Protein AF-A0A9X2ZQK8-F1 (afdb_monomer)

Secondary structure (DSSP, 8-state):
-------------------SEEEEE-TTS-EEEEEEETTTTEEEEEESS--PEEEEE-----TT-PPPEEEEE-SSSSSS-EEEEEEE-SSS--SEEEEEEEEETTTTEEEEEPPPGGG--S-SSEES-EEETTTTEEEEEEEETTEEEEEEEEE-TTS-EEEEE-

Nearest PDB structures (foldseek):
  7y1t-assembly1_A  TM=3.982E-01  e=1.281E-01  Homo sapiens
  5yyl-assembly1_A-2  TM=3.234E-01  e=1.095E-01  Apis mellifera
  7mqa-assembly1_LH  TM=2.756E-01  e=2.799E-01  Homo sapiens
  7tbi-assembly1_W1  TM=2.639E-01  e=4.032E-01  Saccharomyces cerevisiae

Radius of gyration: 18.84 Å; Cα contacts (8 Å, |Δi|>4): 328; chains: 1; bounding box: 65×41×47 Å

Organism: NCBI:txid2987686

pLDDT: mean 89.78, std 16.43, range [37.03, 98.62]

Solvent-accessible surface area (backbone atoms only — not comparable to full-atom values): 10145 Å² total; per-residue (Å²): 137,84,86,80,82,80,82,79,81,80,78,79,74,76,75,80,65,68,55,57,55,53,76,46,78,34,85,86,71,44,40,34,41,40,34,51,39,80,91,46,42,25,37,46,34,39,38,73,85,44,95,56,73,48,74,48,69,78,44,90,68,53,88,76,66,48,68,60,35,69,48,76,47,51,85,84,69,81,73,49,66,21,38,29,43,33,30,50,38,71,78,88,49,86,46,36,41,46,48,41,31,44,62,38,85,90,82,69,46,71,42,77,62,74,83,68,82,89,67,76,62,80,49,95,62,49,14,52,74,45,78,38,79,91,78,51,33,43,35,27,36,39,73,61,89,97,41,79,43,50,32,34,32,32,63,49,98,84,70,46,74,42,76,77,46,101

InterPro domains:
  IPR058087 XAC2610 domain [NF047539] (71-165)

Sequence (166 aa):
MRIVLLNILLLFSYQSYSQKNIEINQKDGTQIKIKAVNDFEKLEITTSKNNKIQVIDSIETSISGREMHFAIEDYNFDGYQDFATYHLDDGMGVYTIFQLFIYDPTNSQFKQLKMPRNFGSECDEFCDIQINKKKKTIQSSCRGGARWHTDVWKFDKNKNLILLKK

Structure (mmCIF, N/CA/C/O backbone):
data_AF-A0A9X2ZQK8-F1
#
_entry.id   AF-A0A9X2ZQK8-F1
#
loop_
_atom_site.group_PDB
_atom_site.id
_atom_site.type_symbol
_atom_site.label_atom_id
_atom_site.label_alt_id
_atom_site.label_comp_id
_atom_site.label_asym_id
_atom_site.label_entity_id
_atom_site.label_seq_id
_atom_site.pdbx_PDB_ins_code
_atom_site.Cartn_x
_atom_site.Cartn_y
_atom_site.Cartn_z
_atom_site.occupancy
_atom_site.B_iso_or_equiv
_atom_site.auth_seq_id
_atom_site.auth_comp_id
_atom_site.auth_asym_id
_atom_site.auth_atom_id
_atom_site.pdbx_PDB_model_num
ATOM 1 N N . MET A 1 1 ? -48.800 20.934 -26.445 1.00 38.88 1 MET A N 1
ATOM 2 C CA . MET A 1 1 ? -47.576 21.460 -25.798 1.00 38.88 1 MET A CA 1
ATOM 3 C C . MET A 1 1 ? -46.870 20.313 -25.091 1.00 38.88 1 MET A C 1
ATOM 5 O O . MET A 1 1 ? -47.416 19.789 -24.132 1.00 38.88 1 MET A O 1
ATOM 9 N N . ARG A 1 2 ? -45.724 19.856 -25.611 1.00 37.03 2 ARG A N 1
ATOM 10 C CA . ARG A 1 2 ? -44.886 18.823 -24.979 1.00 37.03 2 ARG A CA 1
ATOM 11 C C . ARG A 1 2 ? -43.815 19.523 -24.142 1.00 37.03 2 ARG A C 1
ATOM 13 O O . ARG A 1 2 ? -43.044 20.301 -24.690 1.00 37.03 2 ARG A O 1
ATOM 20 N N . ILE A 1 3 ? -43.796 19.255 -22.841 1.00 44.59 3 ILE A N 1
ATOM 21 C CA . ILE A 1 3 ? -42.735 19.689 -21.930 1.00 44.59 3 ILE A CA 1
ATOM 22 C C . ILE A 1 3 ? -41.593 18.681 -22.076 1.00 44.59 3 ILE A C 1
ATOM 24 O O 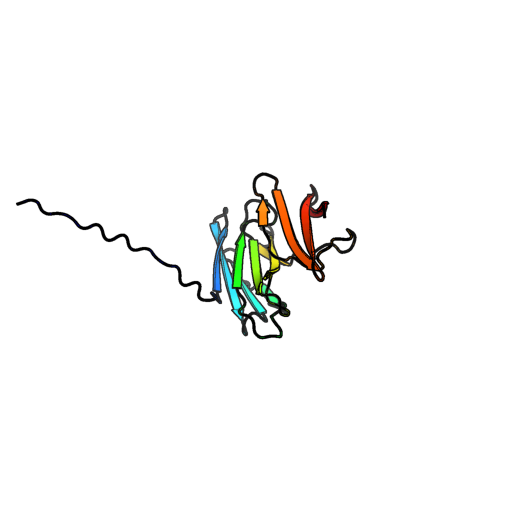. ILE A 1 3 ? -41.770 17.499 -21.788 1.00 44.59 3 ILE A O 1
ATOM 28 N N . VAL A 1 4 ? -40.447 19.133 -22.580 1.00 43.84 4 VAL A N 1
ATOM 29 C CA . VAL A 1 4 ? -39.218 18.336 -22.639 1.00 43.84 4 VAL A CA 1
ATOM 30 C C . VAL A 1 4 ? -38.462 18.581 -21.335 1.00 43.84 4 VAL A C 1
ATOM 32 O O . VAL A 1 4 ? -37.958 19.676 -21.105 1.00 43.84 4 VAL A O 1
ATOM 35 N N . LEU A 1 5 ? -38.424 17.571 -20.465 1.00 46.25 5 LEU A N 1
ATOM 36 C CA . LEU A 1 5 ? -37.583 17.555 -19.268 1.00 46.25 5 LEU A CA 1
ATOM 37 C C . LEU A 1 5 ? -36.129 17.328 -19.697 1.00 46.25 5 LEU A C 1
ATOM 39 O O . LEU A 1 5 ? -35.755 16.238 -20.128 1.00 46.25 5 LEU A O 1
ATOM 43 N N . LEU A 1 6 ? -35.323 18.383 -19.604 1.00 43.62 6 LEU A N 1
ATOM 44 C CA . LEU A 1 6 ? -33.886 18.339 -19.836 1.00 43.62 6 LEU A CA 1
ATOM 45 C C . LEU A 1 6 ? -33.213 17.738 -18.589 1.00 43.62 6 LEU A C 1
ATOM 47 O O . LEU A 1 6 ? -33.047 18.416 -17.578 1.00 43.62 6 LEU A O 1
ATOM 51 N N . ASN A 1 7 ? -32.867 16.450 -18.638 1.00 41.38 7 ASN A N 1
ATOM 52 C CA . ASN A 1 7 ? -32.050 15.807 -17.606 1.00 41.38 7 ASN A CA 1
ATOM 53 C C . ASN A 1 7 ? -30.614 16.333 -17.707 1.00 41.38 7 ASN A C 1
ATOM 55 O O . ASN A 1 7 ? -29.864 15.953 -18.605 1.00 41.38 7 ASN A O 1
ATOM 59 N N . ILE A 1 8 ? -30.234 17.211 -16.783 1.00 47.78 8 ILE A N 1
ATOM 60 C CA . ILE A 1 8 ? -28.850 17.643 -16.603 1.00 47.78 8 ILE A CA 1
ATOM 61 C C . ILE A 1 8 ? -28.108 16.501 -15.895 1.00 47.78 8 ILE A C 1
ATOM 63 O O . ILE A 1 8 ? -28.270 16.298 -14.693 1.00 47.78 8 ILE A O 1
ATOM 67 N N . LEU A 1 9 ? -27.304 15.737 -16.643 1.00 45.84 9 LEU A N 1
ATOM 68 C CA . LEU A 1 9 ? -26.291 14.857 -16.059 1.00 45.84 9 LEU A CA 1
ATOM 69 C C . LEU A 1 9 ? -25.190 15.733 -15.443 1.00 45.84 9 LEU A C 1
ATOM 71 O O . LEU A 1 9 ? -24.343 16.274 -16.151 1.00 45.84 9 LEU A O 1
ATOM 75 N N . LEU A 1 10 ? -25.198 15.866 -14.117 1.00 47.97 10 LEU A N 1
ATOM 76 C CA . LEU A 1 10 ? -24.065 16.394 -13.361 1.00 47.97 10 LEU A CA 1
ATOM 77 C C . LEU A 1 10 ? -22.956 15.335 -13.347 1.00 47.97 10 LEU A C 1
ATOM 79 O O . LEU A 1 10 ? -22.956 14.416 -12.530 1.00 47.97 10 LEU A O 1
ATOM 83 N N . LEU A 1 11 ? -22.011 15.456 -14.278 1.00 42.00 11 LEU A N 1
ATOM 84 C CA . LEU A 1 11 ? -20.716 14.791 -14.182 1.00 42.00 11 LEU A CA 1
ATOM 85 C C . LEU A 1 11 ? -19.962 15.421 -13.003 1.00 42.00 11 LEU A C 1
ATOM 87 O O . LEU A 1 11 ? -19.383 16.497 -13.135 1.00 42.00 11 LEU A O 1
ATOM 91 N N . PHE A 1 12 ? -19.981 14.764 -11.842 1.00 42.56 12 PHE A N 1
ATOM 92 C CA . PHE A 1 12 ? -19.033 15.060 -10.771 1.00 42.56 12 PHE A CA 1
ATOM 93 C C . PHE A 1 12 ? -17.637 14.664 -11.259 1.00 42.56 12 PHE A C 1
ATOM 95 O O . PHE A 1 12 ? -17.198 13.526 -11.103 1.00 42.56 12 PHE A O 1
ATOM 102 N N . SER A 1 13 ? -16.929 15.606 -11.880 1.00 40.22 13 SER A N 1
ATOM 103 C CA . SER A 1 13 ? -15.478 15.529 -11.956 1.00 40.22 13 SER A CA 1
ATOM 104 C C . SER A 1 13 ? -14.967 15.660 -10.524 1.00 40.22 13 SER A C 1
ATOM 106 O O . SER A 1 13 ? -14.970 16.762 -9.969 1.00 40.22 13 SER A O 1
ATOM 108 N N . TYR A 1 14 ? -14.584 14.543 -9.905 1.00 39.94 14 TYR A N 1
ATOM 109 C CA . TYR A 1 14 ? -13.775 14.574 -8.695 1.00 39.94 14 TYR A CA 1
ATOM 110 C C . TYR A 1 14 ? -12.466 15.265 -9.072 1.00 39.94 14 TYR A C 1
ATOM 112 O O . TYR A 1 14 ? -11.575 14.668 -9.667 1.00 39.94 14 TYR A O 1
ATOM 120 N N . GLN A 1 15 ? -12.393 16.564 -8.801 1.00 39.72 15 GLN A N 1
ATOM 121 C CA . GLN A 1 15 ? -11.129 17.271 -8.729 1.00 39.72 15 GLN A CA 1
ATOM 122 C C . GLN A 1 15 ? -10.368 16.593 -7.588 1.00 39.72 15 GLN A C 1
ATOM 124 O O . GLN A 1 15 ? -10.731 16.749 -6.420 1.00 39.72 15 GLN A O 1
ATOM 129 N N . SER A 1 16 ? -9.394 15.753 -7.936 1.00 38.22 16 SER A N 1
ATOM 130 C CA . SER A 1 16 ? -8.509 15.070 -6.995 1.00 38.22 16 SER A CA 1
ATOM 131 C C . SER A 1 16 ? -7.578 16.093 -6.354 1.00 38.22 16 SER A C 1
ATOM 133 O O . SER A 1 16 ? -6.403 16.175 -6.685 1.00 38.22 16 SER A O 1
ATOM 135 N N . TYR A 1 17 ? -8.114 16.899 -5.442 1.00 49.59 17 TYR A N 1
ATOM 136 C CA . TYR A 1 17 ? -7.295 17.528 -4.415 1.00 49.59 17 TYR A CA 1
ATOM 137 C C . TYR A 1 17 ? -6.570 16.410 -3.663 1.00 49.59 17 TYR A C 1
ATOM 139 O O . TYR A 1 17 ? -7.223 15.416 -3.318 1.00 49.59 17 TYR A O 1
ATOM 147 N N . SER A 1 18 ? -5.268 16.548 -3.380 1.00 60.38 18 SER A N 1
ATOM 148 C CA . SER A 1 18 ? -4.636 15.674 -2.390 1.00 60.38 18 SER A CA 1
ATOM 149 C C . SER A 1 18 ? -5.417 15.777 -1.087 1.00 60.38 18 SER A C 1
ATOM 151 O O . SER A 1 18 ? -5.425 16.795 -0.385 1.00 60.38 18 SER A O 1
ATOM 153 N N . GLN A 1 19 ? -6.158 14.714 -0.795 1.00 77.62 19 GLN A N 1
ATOM 154 C CA . GLN A 1 19 ? -6.873 14.595 0.453 1.00 77.62 19 GLN A CA 1
ATOM 155 C C . GLN A 1 19 ? -5.822 14.342 1.523 1.00 77.62 19 GLN A C 1
ATOM 157 O O . GLN A 1 19 ? -5.204 13.288 1.557 1.00 77.62 19 GLN A O 1
ATOM 162 N N . LYS A 1 20 ? -5.629 15.302 2.427 1.00 90.69 20 LYS A N 1
ATOM 163 C CA . LYS A 1 20 ? -4.758 15.115 3.600 1.00 90.69 20 LYS A CA 1
ATOM 164 C C . LYS A 1 20 ? -5.408 14.256 4.687 1.00 90.69 20 LYS A C 1
ATOM 166 O O . LYS A 1 20 ? -4.805 14.022 5.726 1.00 90.69 20 LYS A O 1
ATOM 171 N N . ASN A 1 21 ? -6.644 13.811 4.478 1.00 94.81 21 ASN A N 1
ATOM 172 C CA . ASN A 1 21 ? -7.368 12.951 5.402 1.00 94.81 21 ASN A CA 1
ATOM 173 C C . ASN A 1 21 ? -8.205 11.954 4.605 1.00 94.81 21 ASN A C 1
ATOM 175 O O . ASN A 1 21 ? -8.830 12.353 3.624 1.00 94.81 21 ASN A O 1
ATOM 179 N N . ILE A 1 22 ? -8.271 10.706 5.058 1.00 96.06 22 ILE A N 1
ATOM 180 C CA . ILE A 1 22 ? -9.162 9.683 4.505 1.00 96.06 22 ILE A CA 1
ATOM 181 C C . ILE A 1 22 ? -9.928 8.978 5.621 1.00 96.06 22 ILE A C 1
ATOM 183 O O . ILE A 1 22 ? -9.492 8.931 6.774 1.00 96.06 22 ILE A O 1
ATOM 187 N N . GLU A 1 23 ? -11.072 8.411 5.257 1.00 96.62 23 GLU A N 1
ATOM 188 C CA . GLU A 1 23 ? -11.894 7.589 6.136 1.00 96.62 23 GLU A CA 1
ATOM 189 C C . GLU A 1 23 ? -12.161 6.237 5.473 1.00 96.62 23 GLU A C 1
ATOM 191 O O . GLU A 1 23 ? -12.492 6.160 4.289 1.00 96.62 23 GLU A O 1
ATOM 196 N N . ILE A 1 24 ? -11.986 5.168 6.245 1.00 96.44 24 ILE A N 1
ATOM 197 C CA . ILE A 1 24 ? -12.123 3.777 5.820 1.00 96.44 24 ILE A CA 1
ATOM 198 C C . ILE A 1 24 ? -13.212 3.132 6.676 1.00 96.44 24 ILE A C 1
ATOM 200 O O . ILE A 1 24 ? -13.176 3.212 7.905 1.00 96.44 24 ILE A O 1
ATOM 204 N N . ASN A 1 25 ? -14.161 2.462 6.023 1.00 96.56 25 ASN A N 1
ATOM 205 C CA . ASN A 1 25 ? -15.196 1.677 6.689 1.00 96.56 25 ASN A CA 1
ATOM 206 C C . ASN A 1 25 ? -14.894 0.196 6.482 1.00 96.56 25 ASN A C 1
ATOM 208 O O . ASN A 1 25 ? -15.080 -0.342 5.391 1.00 96.56 25 ASN A O 1
ATOM 212 N N . GLN A 1 26 ? -14.426 -0.465 7.536 1.00 97.56 26 GLN A N 1
ATOM 213 C CA . GLN A 1 26 ? -14.099 -1.881 7.483 1.00 97.56 26 GLN A CA 1
ATOM 214 C C . GLN A 1 26 ? -15.359 -2.744 7.419 1.00 97.56 26 GLN A C 1
ATOM 216 O O . GLN A 1 26 ? -16.424 -2.376 7.918 1.00 97.56 26 GLN A O 1
ATOM 221 N N . LYS A 1 27 ? -15.222 -3.953 6.864 1.00 95.69 27 LYS A N 1
ATOM 222 C CA . LYS A 1 27 ? -16.325 -4.925 6.733 1.00 95.69 27 LYS A CA 1
ATOM 223 C C . LYS A 1 27 ? -16.981 -5.330 8.060 1.00 95.69 27 LYS A C 1
ATOM 225 O O . LYS A 1 27 ? -18.105 -5.815 8.055 1.00 95.69 27 LYS A O 1
ATOM 230 N N . ASP A 1 28 ? -16.279 -5.163 9.180 1.00 94.88 28 ASP A N 1
ATOM 231 C CA . ASP A 1 28 ? -16.787 -5.435 10.529 1.00 94.88 28 ASP A CA 1
ATOM 232 C C . ASP A 1 28 ? -17.423 -4.200 11.198 1.00 94.88 28 ASP A C 1
ATOM 234 O O . ASP A 1 28 ? -17.727 -4.229 12.389 1.00 94.88 28 ASP A O 1
ATOM 238 N N . GLY A 1 29 ? -17.616 -3.114 10.442 1.00 95.31 29 GLY A N 1
ATOM 239 C CA . GLY A 1 29 ? -18.189 -1.855 10.915 1.00 95.31 29 GLY A CA 1
ATOM 240 C C . GLY A 1 29 ? -17.189 -0.916 11.595 1.00 95.31 29 GLY A C 1
ATOM 241 O O . GLY A 1 29 ? -17.580 0.175 12.012 1.00 95.31 29 GLY A O 1
ATOM 242 N N . THR A 1 30 ? -15.910 -1.295 11.714 1.00 96.00 30 THR A N 1
ATOM 243 C CA . THR A 1 30 ? -14.882 -0.397 12.263 1.00 96.00 30 THR A CA 1
ATOM 244 C C . THR A 1 30 ? -14.682 0.795 11.335 1.00 96.00 30 THR A C 1
ATOM 246 O O . THR A 1 30 ? -14.340 0.625 10.167 1.00 96.00 30 THR A O 1
ATOM 249 N N . GLN A 1 31 ? -14.841 2.002 11.870 1.00 96.94 31 GLN A N 1
ATOM 250 C CA . GLN A 1 31 ? -14.523 3.241 11.167 1.00 96.94 31 GLN A CA 1
ATOM 251 C C . GLN A 1 31 ? -13.098 3.641 11.521 1.00 96.94 31 GLN A C 1
ATOM 253 O O . GLN A 1 31 ? -12.714 3.613 12.695 1.00 96.94 31 GLN A O 1
ATOM 258 N N . ILE A 1 32 ? -12.312 3.996 10.516 1.00 96.88 32 ILE A N 1
ATOM 259 C CA . ILE A 1 32 ? -10.914 4.382 10.668 1.00 96.88 32 ILE A CA 1
ATOM 260 C C . ILE A 1 32 ? -10.730 5.729 9.993 1.00 96.88 32 ILE A C 1
ATOM 262 O O . ILE A 1 32 ? -11.087 5.889 8.830 1.00 96.88 32 ILE A O 1
ATOM 266 N N . LYS A 1 33 ? -10.132 6.680 10.706 1.00 97.12 33 LYS A N 1
ATOM 267 C CA . LYS A 1 33 ? -9.771 7.991 10.163 1.00 97.12 33 LYS A CA 1
ATOM 268 C C . LYS A 1 33 ? -8.264 8.126 10.163 1.00 97.12 33 LYS A C 1
ATOM 270 O O . LYS A 1 33 ? -7.629 7.885 11.190 1.00 97.12 33 LYS A O 1
ATOM 275 N N . ILE A 1 34 ? -7.720 8.520 9.022 1.00 97.50 34 ILE A N 1
ATOM 276 C CA . ILE A 1 34 ? -6.288 8.686 8.801 1.00 97.50 34 ILE A CA 1
ATOM 277 C C . ILE A 1 34 ? -6.058 10.134 8.405 1.00 97.50 34 ILE A C 1
ATOM 279 O O . ILE A 1 34 ? -6.710 10.641 7.493 1.00 97.50 34 ILE A O 1
ATOM 283 N N . LYS A 1 35 ? -5.137 10.794 9.098 1.00 96.94 35 LYS A N 1
ATOM 284 C CA . LYS A 1 35 ? -4.771 12.190 8.883 1.00 96.94 35 LYS A CA 1
ATOM 285 C C . LYS A 1 35 ? -3.280 12.293 8.605 1.00 96.94 35 LYS A C 1
ATOM 287 O O . LYS A 1 35 ? -2.472 11.865 9.426 1.00 96.94 35 LYS A O 1
ATOM 292 N N . ALA A 1 36 ? -2.930 12.907 7.483 1.00 96.81 36 ALA A N 1
ATOM 293 C CA . ALA A 1 36 ? -1.580 13.369 7.217 1.00 96.81 36 ALA A CA 1
ATOM 294 C C . ALA A 1 36 ? -1.287 14.620 8.058 1.00 96.81 36 ALA A C 1
ATOM 296 O O . ALA A 1 36 ? -2.073 15.573 8.102 1.00 96.81 36 ALA A O 1
ATOM 297 N N . VAL A 1 37 ? -0.143 14.611 8.729 1.00 95.56 37 VAL A N 1
ATOM 298 C CA . VAL A 1 37 ? 0.388 15.698 9.555 1.00 95.56 37 VAL A CA 1
ATOM 299 C C . VAL A 1 37 ? 1.715 16.136 8.947 1.00 95.56 37 VAL A C 1
ATOM 301 O O . VAL A 1 37 ? 2.469 15.289 8.476 1.00 95.56 37 VAL A O 1
ATOM 304 N N . ASN A 1 38 ? 1.975 17.449 8.941 1.00 92.06 38 ASN A N 1
ATOM 305 C CA . ASN A 1 38 ? 3.174 18.055 8.346 1.00 92.06 38 ASN A CA 1
ATOM 306 C C . ASN A 1 38 ? 3.436 17.542 6.921 1.00 92.06 38 ASN A C 1
ATOM 308 O O . ASN A 1 38 ? 4.457 16.926 6.657 1.00 92.06 38 ASN A O 1
ATOM 312 N N . ASP A 1 39 ? 2.461 17.716 6.023 1.00 89.62 39 ASP A N 1
ATOM 313 C CA . ASP A 1 39 ? 2.587 17.308 4.615 1.00 89.62 39 ASP A CA 1
ATOM 314 C C . ASP A 1 39 ? 3.068 15.862 4.422 1.00 89.62 39 ASP A C 1
ATOM 316 O O . ASP A 1 39 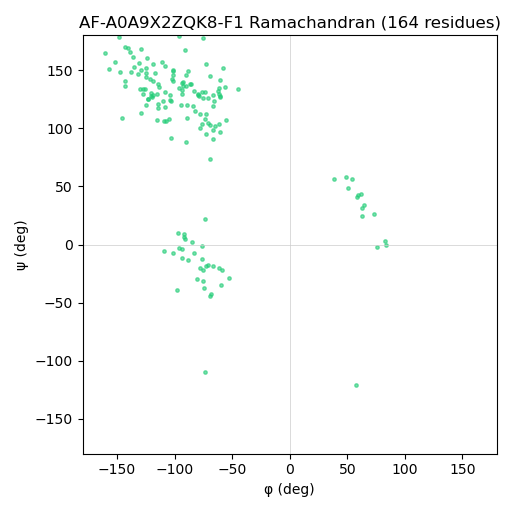? 3.941 15.571 3.615 1.00 89.62 39 ASP A O 1
ATOM 320 N N . PHE A 1 40 ? 2.409 14.954 5.148 1.00 94.94 40 PHE A N 1
ATOM 321 C CA . PHE A 1 40 ? 2.636 13.508 5.160 1.00 94.94 40 PHE A CA 1
ATOM 322 C C . PHE A 1 40 ? 3.870 13.021 5.916 1.00 94.94 40 PHE A C 1
ATOM 324 O O . PHE A 1 40 ? 3.956 11.813 6.060 1.00 94.94 40 PHE A O 1
ATOM 331 N N . GLU A 1 41 ? 4.733 13.859 6.505 1.00 92.69 41 GLU A N 1
ATOM 332 C CA . GLU A 1 41 ? 5.866 13.382 7.336 1.00 92.69 41 GLU A CA 1
ATOM 333 C C . GLU A 1 41 ? 5.434 12.405 8.451 1.00 92.69 41 GLU A C 1
ATOM 335 O O . GLU A 1 41 ? 6.191 11.518 8.867 1.00 92.69 41 GLU A O 1
ATOM 340 N N . LYS A 1 42 ? 4.194 12.563 8.929 1.00 95.88 42 LYS A N 1
ATOM 341 C CA . LYS A 1 42 ? 3.560 11.724 9.942 1.00 95.88 42 LYS A CA 1
ATOM 342 C C . LYS A 1 42 ? 2.103 11.431 9.583 1.00 95.88 42 LYS A C 1
ATOM 344 O O . LYS A 1 42 ? 1.395 12.286 9.047 1.00 95.88 42 LYS A O 1
ATOM 349 N N . LEU A 1 43 ? 1.619 10.255 9.978 1.00 97.75 43 LEU A N 1
ATOM 350 C CA . LEU A 1 43 ? 0.205 9.887 9.946 1.00 97.75 43 LEU A CA 1
ATOM 351 C C . LEU A 1 43 ? -0.348 9.694 11.359 1.00 97.75 43 LEU A C 1
ATOM 353 O O . LEU A 1 43 ? 0.257 9.023 12.198 1.00 97.75 43 LEU A O 1
ATOM 357 N N . GLU A 1 44 ? -1.539 10.233 11.600 1.00 97.69 44 GLU A N 1
ATOM 358 C CA . GLU A 1 44 ? -2.344 9.958 12.790 1.00 97.69 44 GLU A CA 1
ATOM 359 C C . GLU A 1 44 ? -3.564 9.134 12.396 1.00 97.69 44 GLU A C 1
ATOM 361 O O . GLU A 1 44 ? -4.354 9.533 11.539 1.00 97.69 44 GLU A O 1
ATOM 366 N N . ILE A 1 45 ? -3.713 7.974 13.029 1.00 97.69 45 ILE A N 1
ATOM 367 C CA . ILE A 1 45 ? -4.753 6.998 12.729 1.00 97.69 45 ILE A CA 1
ATOM 368 C C . ILE A 1 45 ? -5.605 6.810 13.977 1.00 97.69 45 ILE A C 1
ATOM 370 O O . ILE A 1 45 ? -5.096 6.517 15.059 1.00 97.69 45 ILE A O 1
ATOM 374 N N . THR A 1 46 ? -6.915 6.959 13.825 1.00 96.81 46 THR A N 1
ATOM 375 C CA . THR A 1 46 ? -7.892 6.736 14.896 1.00 96.81 46 THR A CA 1
ATOM 376 C C . THR A 1 46 ? -8.932 5.727 14.455 1.00 96.81 46 THR A C 1
ATOM 378 O O . THR A 1 46 ? -9.262 5.644 13.272 1.00 96.81 46 THR A O 1
ATOM 381 N N . THR A 1 47 ? -9.444 4.948 15.406 1.00 94.81 47 THR A N 1
ATOM 382 C CA . THR A 1 47 ? -10.434 3.902 15.136 1.00 94.81 47 THR A CA 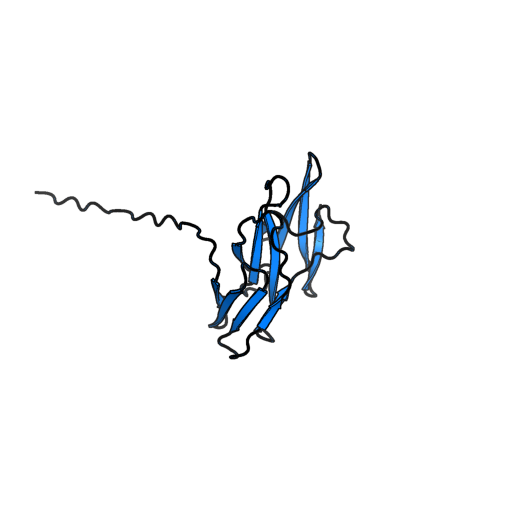1
ATOM 383 C C . THR A 1 47 ? -11.673 4.103 15.994 1.00 94.81 47 THR A C 1
ATOM 385 O O . THR A 1 47 ? -11.588 4.618 17.105 1.00 94.81 47 THR A O 1
ATOM 388 N N . SER A 1 48 ? -12.835 3.652 15.525 1.00 93.38 48 SER A N 1
ATOM 389 C CA . SER A 1 48 ? -14.048 3.629 16.352 1.00 93.38 48 SER A CA 1
ATOM 390 C C . SER A 1 48 ? -14.017 2.548 17.439 1.00 93.38 48 SER A C 1
ATOM 392 O O . SER A 1 48 ? -14.778 2.627 18.400 1.00 93.38 48 SER A O 1
ATOM 394 N N . LYS A 1 49 ? -13.143 1.538 17.307 1.00 88.75 49 LYS A N 1
ATOM 395 C CA . LYS A 1 49 ? -12.990 0.437 18.274 1.00 88.75 49 LYS A CA 1
ATOM 396 C C . LYS A 1 49 ? -12.271 0.870 19.545 1.00 88.75 49 LYS A C 1
ATOM 398 O O . LYS A 1 49 ? -12.590 0.389 20.630 1.00 88.75 49 LYS A O 1
ATOM 403 N N . ASN A 1 50 ? -11.274 1.738 19.418 1.00 80.94 50 ASN A N 1
ATOM 404 C CA . ASN A 1 50 ? -10.563 2.300 20.552 1.00 80.94 50 ASN A CA 1
ATOM 405 C C . ASN A 1 50 ? -10.203 3.763 20.269 1.00 80.94 50 ASN A C 1
ATOM 407 O O . ASN A 1 50 ? -9.712 4.102 19.201 1.00 80.94 50 ASN A O 1
ATOM 411 N N . ASN A 1 51 ? -10.388 4.638 21.258 1.00 78.81 51 ASN A N 1
ATOM 412 C CA . ASN A 1 51 ? -10.018 6.055 21.149 1.00 78.81 51 ASN A CA 1
ATOM 413 C C . ASN A 1 51 ? -8.490 6.278 21.216 1.00 78.81 51 ASN A C 1
ATOM 415 O O . ASN A 1 51 ? -8.038 7.353 21.608 1.00 78.81 51 ASN A O 1
ATOM 419 N N . LYS A 1 52 ? -7.676 5.259 20.910 1.00 90.44 52 LYS A N 1
ATOM 420 C CA . LYS A 1 52 ? -6.219 5.386 20.876 1.00 90.44 52 LYS A CA 1
ATOM 421 C C . LYS A 1 52 ? -5.801 5.890 19.502 1.00 90.44 52 LYS A C 1
ATOM 423 O O . LYS A 1 52 ? -6.305 5.431 18.481 1.00 90.44 52 LYS A O 1
ATOM 428 N N . ILE A 1 53 ? -4.852 6.817 19.499 1.00 95.38 53 ILE A N 1
ATOM 429 C CA . ILE A 1 53 ? -4.222 7.300 18.276 1.00 95.38 53 ILE A CA 1
ATOM 430 C C . ILE A 1 53 ? -3.025 6.394 17.998 1.00 95.38 53 ILE A C 1
ATOM 432 O O . ILE A 1 53 ? -2.117 6.295 18.825 1.00 95.38 53 ILE A O 1
ATOM 436 N N . GLN A 1 54 ? -3.026 5.727 16.849 1.00 97.31 54 GLN A N 1
ATOM 437 C CA . GLN A 1 54 ? -1.810 5.161 16.290 1.00 97.31 54 GLN A CA 1
ATOM 438 C C . GLN A 1 54 ? -1.083 6.262 15.519 1.00 97.31 54 GLN A C 1
ATOM 440 O O . GLN A 1 54 ? -1.676 6.952 14.693 1.00 97.31 54 GLN A O 1
ATOM 445 N N . VAL A 1 55 ? 0.214 6.390 15.774 1.00 97.56 55 VAL A N 1
ATOM 446 C CA . VAL A 1 55 ? 1.097 7.279 15.028 1.00 97.56 55 VAL A CA 1
ATOM 447 C C . VAL A 1 55 ? 2.016 6.436 14.153 1.00 97.56 55 VAL A C 1
ATOM 449 O O . VAL A 1 55 ? 2.603 5.465 14.632 1.00 97.56 55 VAL A O 1
ATOM 452 N N . ILE A 1 56 ? 2.116 6.799 12.876 1.00 96.81 56 ILE A N 1
ATOM 453 C CA . ILE A 1 56 ? 3.153 6.306 11.969 1.00 96.81 56 ILE A CA 1
ATOM 454 C C . ILE A 1 56 ? 4.003 7.511 11.584 1.00 96.81 56 ILE A C 1
ATOM 456 O O . ILE A 1 56 ? 3.552 8.381 10.843 1.00 96.81 56 ILE A O 1
ATOM 460 N N . ASP A 1 57 ? 5.212 7.562 12.126 1.00 93.75 57 ASP A N 1
ATOM 461 C CA . ASP A 1 57 ? 6.205 8.582 11.804 1.00 93.75 57 ASP A CA 1
ATOM 462 C C . ASP A 1 57 ? 7.099 8.117 10.649 1.00 93.75 57 ASP A C 1
ATOM 464 O O . ASP A 1 57 ? 7.154 6.926 10.337 1.00 93.75 57 ASP A O 1
ATOM 468 N N . SER A 1 58 ? 7.878 9.045 10.088 1.00 89.44 58 SER A N 1
ATOM 469 C CA . SER A 1 58 ? 8.897 8.750 9.066 1.00 89.44 58 SER A CA 1
ATOM 470 C C . SER A 1 58 ? 8.309 8.166 7.782 1.00 89.44 58 SER A C 1
ATOM 472 O O . SER A 1 58 ? 8.845 7.209 7.223 1.00 89.44 58 SER A O 1
ATOM 474 N N . ILE A 1 59 ? 7.197 8.735 7.320 1.00 94.88 59 ILE A N 1
ATOM 475 C CA . ILE A 1 59 ? 6.714 8.468 5.966 1.00 94.88 59 ILE A CA 1
ATOM 476 C C . ILE A 1 59 ? 7.732 9.055 4.996 1.00 94.88 59 ILE A C 1
ATOM 478 O O . ILE A 1 59 ? 8.102 10.223 5.113 1.00 94.88 59 ILE A O 1
ATOM 482 N N . GLU A 1 60 ? 8.179 8.253 4.038 1.00 92.56 60 GLU A N 1
ATOM 483 C CA . GLU A 1 60 ? 9.051 8.756 2.978 1.00 92.56 60 GLU A CA 1
ATOM 484 C C . GLU A 1 60 ? 8.246 9.736 2.114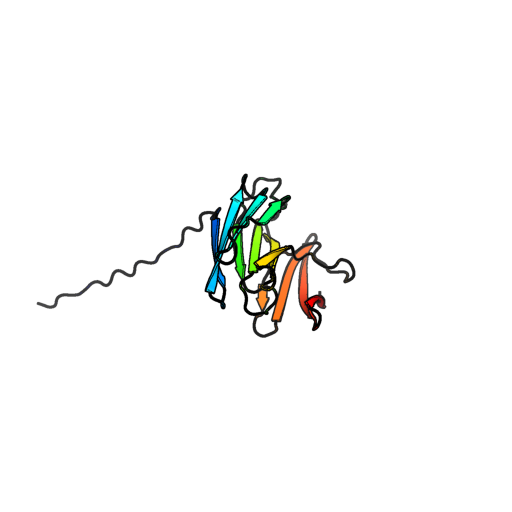 1.00 92.56 60 GLU A C 1
ATOM 486 O O . GLU A 1 60 ? 7.193 9.391 1.571 1.00 92.56 60 GLU A O 1
ATOM 491 N N . THR A 1 61 ? 8.694 10.986 2.067 1.00 93.06 61 THR A N 1
ATOM 492 C CA . THR A 1 61 ? 8.084 12.050 1.272 1.00 93.06 61 THR A CA 1
ATOM 493 C C . THR A 1 61 ? 9.008 12.431 0.128 1.00 93.06 61 THR A C 1
ATOM 495 O O . THR A 1 61 ? 10.223 12.225 0.177 1.00 93.06 61 THR A O 1
ATOM 498 N N . SER A 1 62 ? 8.420 13.008 -0.915 1.00 92.38 62 SER A N 1
ATOM 499 C CA . SER A 1 62 ? 9.174 13.487 -2.063 1.00 92.38 62 SER A CA 1
ATOM 500 C C . SER A 1 62 ? 10.184 14.569 -1.675 1.00 92.38 62 SER A C 1
ATOM 502 O O . SER A 1 62 ? 9.820 15.607 -1.115 1.00 92.38 62 SER A O 1
ATOM 504 N N . ILE A 1 63 ? 11.443 14.383 -2.073 1.00 92.31 63 ILE A N 1
ATOM 505 C CA . ILE A 1 63 ? 12.498 15.387 -1.860 1.00 92.31 63 ILE A CA 1
ATOM 506 C C . ILE A 1 63 ? 12.388 16.568 -2.833 1.00 92.31 63 ILE A C 1
ATOM 508 O O . ILE A 1 63 ? 12.905 17.648 -2.553 1.00 92.31 63 ILE A O 1
ATOM 512 N N . SER A 1 64 ? 11.716 16.379 -3.974 1.00 93.56 64 SER A N 1
ATOM 513 C CA . SER A 1 64 ? 11.450 17.436 -4.958 1.00 93.56 64 SER A CA 1
ATOM 514 C C . SER A 1 64 ? 10.110 18.152 -4.734 1.00 93.56 64 SER A C 1
ATOM 516 O O . SER A 1 64 ? 9.725 19.000 -5.540 1.00 93.56 64 SER A O 1
ATOM 518 N N . GLY A 1 65 ? 9.407 17.846 -3.637 1.00 92.56 65 GLY A N 1
ATOM 519 C CA . GLY A 1 65 ? 8.132 18.471 -3.282 1.00 92.56 65 GLY A CA 1
ATOM 520 C C . GLY A 1 65 ? 6.956 18.016 -4.153 1.00 92.56 65 GLY A C 1
ATOM 521 O O . GLY A 1 65 ? 6.001 18.773 -4.338 1.00 92.56 65 GLY A O 1
ATOM 522 N N . ARG A 1 66 ? 7.014 16.803 -4.720 1.00 94.25 66 ARG A N 1
ATOM 523 C CA . ARG A 1 66 ? 5.871 16.169 -5.389 1.00 94.25 66 ARG A CA 1
ATOM 524 C C . ARG A 1 66 ? 4.733 16.002 -4.39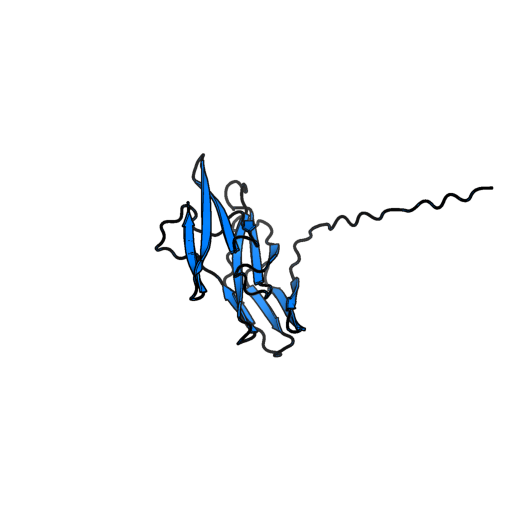2 1.00 94.25 66 ARG A C 1
ATOM 526 O O . ARG A 1 66 ? 4.939 15.665 -3.228 1.00 94.25 66 ARG A O 1
ATOM 533 N N . GLU A 1 67 ? 3.522 16.219 -4.885 1.00 94.81 67 GLU A N 1
ATOM 534 C CA . GLU A 1 67 ? 2.317 16.050 -4.090 1.00 94.81 67 GLU A CA 1
ATOM 535 C C . GLU A 1 67 ? 2.176 14.588 -3.640 1.00 94.81 67 GLU A C 1
ATOM 537 O O . GLU A 1 67 ? 2.337 13.649 -4.424 1.00 94.81 67 GLU A O 1
ATOM 542 N N . MET A 1 68 ? 1.898 14.419 -2.349 1.00 96.12 68 MET A N 1
ATOM 543 C CA . MET A 1 68 ? 1.616 13.130 -1.729 1.00 96.12 68 MET A CA 1
ATOM 544 C C . MET A 1 68 ? 0.118 12.859 -1.786 1.00 96.12 68 MET A C 1
ATOM 546 O O . MET A 1 68 ? -0.697 13.769 -1.627 1.00 96.12 68 MET A O 1
ATOM 550 N N . HIS A 1 69 ? -0.259 11.601 -1.945 1.00 96.44 69 HIS A N 1
ATOM 551 C CA . HIS A 1 69 ? -1.646 11.169 -2.045 1.00 96.44 69 HIS A CA 1
ATOM 552 C C . HIS A 1 69 ? -1.884 9.924 -1.197 1.00 96.44 69 HIS A C 1
ATOM 554 O O . HIS A 1 69 ? -0.950 9.196 -0.864 1.00 96.44 69 HIS A O 1
ATOM 560 N N . PHE A 1 70 ? -3.153 9.655 -0.891 1.00 97.50 70 PHE A N 1
ATOM 561 C CA . PHE A 1 70 ? -3.581 8.373 -0.344 1.00 97.50 70 PHE A CA 1
ATOM 562 C C . PHE A 1 70 ? -4.231 7.496 -1.418 1.00 97.50 70 PHE A C 1
ATOM 564 O O . PHE A 1 70 ? -4.913 7.998 -2.311 1.00 97.50 70 PHE A O 1
ATOM 571 N N . ALA A 1 71 ? -4.106 6.180 -1.266 1.00 97.25 71 ALA A N 1
ATOM 572 C CA . ALA A 1 71 ? -4.910 5.179 -1.963 1.00 97.25 71 ALA A CA 1
ATOM 573 C C . ALA A 1 71 ? -5.498 4.175 -0.958 1.00 97.25 71 ALA A C 1
ATOM 575 O O . ALA A 1 71 ? -4.893 3.916 0.079 1.00 97.25 71 ALA A O 1
ATOM 576 N N . ILE A 1 72 ? -6.671 3.615 -1.265 1.00 97.94 72 ILE A N 1
ATOM 577 C CA . ILE A 1 72 ? -7.355 2.602 -0.445 1.00 97.94 72 ILE A CA 1
ATOM 578 C C . ILE A 1 72 ? -7.593 1.370 -1.315 1.00 97.94 72 ILE A C 1
ATOM 580 O O . ILE A 1 72 ? -8.208 1.474 -2.377 1.00 97.94 72 ILE A O 1
ATOM 584 N N . GLU A 1 73 ? -7.138 0.207 -0.860 1.00 98.12 73 GLU A N 1
ATOM 585 C CA . GLU A 1 73 ? -7.340 -1.086 -1.521 1.00 98.12 73 GLU A CA 1
ATOM 586 C C . GLU A 1 73 ? -7.115 -2.223 -0.510 1.00 98.12 73 GLU A C 1
ATOM 588 O O . GLU A 1 73 ? -6.572 -1.985 0.555 1.00 98.12 73 GLU A O 1
ATOM 593 N N . ASP A 1 74 ? -7.544 -3.448 -0.804 1.00 98.31 74 ASP A N 1
ATOM 594 C CA . ASP A 1 74 ? -7.218 -4.658 -0.034 1.00 98.31 74 ASP A CA 1
ATOM 595 C C . ASP A 1 74 ? -5.930 -5.278 -0.610 1.00 98.31 74 ASP A C 1
ATOM 597 O O . ASP A 1 74 ? -5.967 -6.080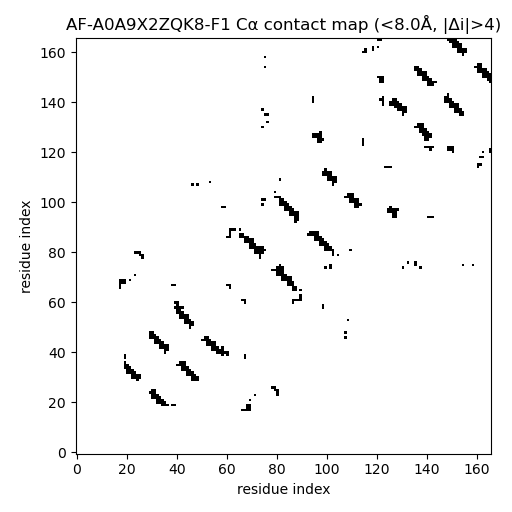 -1.553 1.00 98.31 74 ASP A O 1
ATOM 601 N N . TYR A 1 75 ? -4.771 -4.837 -0.110 1.00 98.44 75 TYR A N 1
ATOM 602 C CA . TYR A 1 75 ? -3.463 -5.218 -0.650 1.00 98.44 75 TYR A CA 1
ATOM 603 C C . TYR A 1 75 ? -3.080 -6.647 -0.253 1.00 98.44 75 TYR A C 1
ATOM 605 O O . TYR A 1 75 ? -2.392 -7.331 -1.017 1.00 98.44 75 TYR A O 1
ATOM 613 N N . ASN A 1 76 ? -3.513 -7.115 0.922 1.00 98.12 76 ASN A N 1
ATOM 614 C CA . ASN A 1 76 ? -3.209 -8.462 1.413 1.00 98.12 76 ASN A CA 1
ATOM 615 C C . ASN A 1 76 ? -4.282 -9.525 1.070 1.00 98.12 76 ASN A C 1
ATOM 617 O O . ASN A 1 76 ? -4.059 -10.720 1.294 1.00 98.12 76 ASN A O 1
ATOM 621 N N . PHE A 1 77 ? -5.391 -9.116 0.451 1.00 98.00 77 PHE A N 1
ATOM 622 C CA . PHE A 1 77 ? -6.508 -9.949 -0.001 1.00 98.00 77 PHE A CA 1
ATOM 623 C C . PHE A 1 77 ? -7.256 -10.684 1.124 1.00 98.00 77 PHE A C 1
ATOM 625 O O . PHE A 1 77 ? -7.747 -11.812 0.905 1.00 98.00 77 PHE A O 1
ATOM 632 N N . ASP A 1 78 ? -7.318 -10.087 2.317 1.00 97.06 78 ASP A N 1
ATOM 633 C CA . ASP A 1 78 ? -8.021 -10.617 3.490 1.00 97.06 78 ASP A CA 1
ATOM 634 C C . ASP A 1 78 ? -9.444 -10.044 3.667 1.00 97.06 78 ASP A C 1
ATOM 636 O O . ASP A 1 78 ? -10.216 -10.497 4.528 1.00 97.06 78 ASP A O 1
ATOM 640 N N . GLY A 1 79 ? -9.835 -9.108 2.800 1.00 97.19 79 GLY A N 1
ATOM 641 C CA . GLY A 1 79 ? -11.138 -8.458 2.757 1.00 97.19 79 GLY A CA 1
ATOM 642 C C . GLY A 1 79 ? -11.300 -7.283 3.722 1.00 97.19 79 GLY A C 1
ATOM 643 O O . GLY A 1 79 ? -12.415 -6.771 3.824 1.00 97.19 79 GLY A O 1
ATOM 644 N N . TYR A 1 80 ? -10.267 -6.895 4.467 1.00 98.19 80 TYR A N 1
ATOM 645 C CA . TYR A 1 80 ? -10.193 -5.585 5.105 1.00 98.19 80 TYR A CA 1
ATOM 646 C C . TYR A 1 80 ? -9.556 -4.578 4.142 1.00 98.19 80 TYR A C 1
ATOM 648 O O . TYR A 1 80 ? -8.765 -4.929 3.274 1.00 98.19 80 TYR A O 1
ATOM 656 N N . GLN A 1 81 ? -9.956 -3.315 4.253 1.00 98.31 81 GLN A N 1
ATOM 657 C CA . GLN A 1 81 ? -9.344 -2.244 3.480 1.00 98.31 81 GLN A CA 1
ATOM 658 C C . GLN A 1 81 ? -8.019 -1.842 4.129 1.00 98.31 81 GLN A C 1
ATOM 660 O O . GLN A 1 81 ? -7.973 -1.505 5.316 1.00 98.31 81 GLN A O 1
ATOM 665 N N . ASP A 1 82 ? -6.972 -1.835 3.322 1.00 98.62 82 ASP A N 1
ATOM 666 C CA . ASP A 1 82 ? -5.666 -1.280 3.630 1.00 98.62 82 ASP A CA 1
ATOM 667 C C . ASP A 1 82 ? -5.568 0.146 3.058 1.00 98.62 82 ASP A C 1
ATOM 669 O O . ASP A 1 82 ? -6.498 0.656 2.418 1.00 98.62 82 ASP A O 1
ATOM 673 N N . PHE A 1 83 ? -4.431 0.810 3.261 1.00 98.38 83 PHE A N 1
ATOM 674 C CA . PHE A 1 83 ? -4.150 2.066 2.570 1.00 98.38 83 PHE A CA 1
ATOM 675 C C . PHE A 1 83 ? -2.702 2.152 2.101 1.00 98.38 83 PHE A C 1
ATOM 677 O O . PHE A 1 83 ? -1.837 1.385 2.521 1.00 98.38 83 PHE A O 1
ATOM 684 N N . ALA A 1 84 ? -2.441 3.107 1.221 1.00 98.31 84 ALA A N 1
ATOM 685 C CA . ALA A 1 84 ? -1.104 3.477 0.803 1.00 98.31 84 ALA A CA 1
ATOM 686 C C . ALA A 1 84 ? -0.941 4.992 0.780 1.00 98.31 84 ALA A C 1
ATOM 688 O O . ALA A 1 84 ? -1.914 5.714 0.549 1.00 98.31 84 ALA A O 1
ATOM 689 N N . THR A 1 85 ? 0.287 5.460 0.974 1.00 97.88 85 THR A N 1
ATOM 690 C CA . THR A 1 85 ? 0.705 6.800 0.551 1.00 97.88 85 THR A CA 1
ATOM 691 C C . THR A 1 85 ? 1.501 6.676 -0.738 1.00 97.88 85 THR A C 1
ATOM 693 O O . THR A 1 85 ? 2.198 5.678 -0.934 1.00 97.88 85 THR A O 1
ATOM 696 N N . TYR A 1 86 ? 1.393 7.652 -1.634 1.00 97.44 86 TYR A N 1
ATOM 697 C CA . TYR A 1 86 ? 2.192 7.653 -2.855 1.00 97.44 86 TYR A CA 1
ATOM 698 C C . TYR A 1 86 ? 2.472 9.054 -3.386 1.00 97.44 86 TYR A C 1
ATOM 700 O O . TYR A 1 86 ? 1.715 9.988 -3.124 1.00 97.44 86 TYR A O 1
ATOM 708 N N . HIS A 1 87 ? 3.540 9.176 -4.165 1.00 96.94 87 HIS A N 1
ATOM 709 C CA . HIS A 1 87 ? 3.873 10.361 -4.955 1.00 96.94 87 HIS A CA 1
ATOM 710 C C . HIS A 1 87 ? 4.497 9.947 -6.290 1.00 96.94 87 HIS A C 1
ATOM 712 O O . HIS A 1 87 ? 4.807 8.777 -6.507 1.00 96.94 87 HIS A O 1
ATOM 718 N N . LEU A 1 88 ? 4.673 10.899 -7.206 1.00 96.81 88 LEU A N 1
ATOM 719 C CA . LEU A 1 88 ? 5.477 10.673 -8.410 1.00 96.81 88 LEU A CA 1
ATOM 720 C C . LEU A 1 88 ? 6.957 10.533 -8.050 1.00 96.81 88 LEU A C 1
ATOM 722 O O . LEU A 1 88 ? 7.439 11.250 -7.177 1.00 96.81 88 LEU A O 1
ATOM 726 N N . ASP A 1 89 ? 7.669 9.674 -8.774 1.00 95.12 89 ASP A N 1
ATOM 727 C CA . ASP A 1 89 ? 9.127 9.549 -8.712 1.00 95.12 89 ASP A CA 1
ATOM 728 C C . ASP A 1 89 ? 9.822 10.926 -8.730 1.00 95.12 89 ASP A C 1
ATOM 730 O O . ASP A 1 89 ? 9.501 11.808 -9.538 1.00 95.12 89 ASP A O 1
ATOM 734 N N . ASP A 1 90 ? 10.795 11.098 -7.835 1.00 94.25 90 ASP A N 1
ATOM 735 C CA . ASP A 1 90 ? 11.567 12.335 -7.690 1.00 94.25 90 ASP A CA 1
ATOM 736 C C . ASP A 1 90 ? 12.528 12.585 -8.859 1.00 94.25 90 ASP A C 1
ATOM 738 O O . ASP A 1 90 ? 12.966 13.718 -9.063 1.00 94.25 90 ASP A O 1
ATOM 742 N N . GLY A 1 91 ? 12.832 11.553 -9.649 1.00 91.94 91 GLY A N 1
ATOM 743 C CA . GLY A 1 91 ? 13.598 11.670 -10.881 1.00 91.94 91 GLY A CA 1
ATOM 744 C C . GLY A 1 91 ? 12.787 12.300 -12.015 1.00 91.94 91 GLY A C 1
ATOM 745 O O . GLY A 1 91 ? 12.496 13.497 -12.043 1.00 91.94 91 GLY A O 1
ATOM 746 N N . MET A 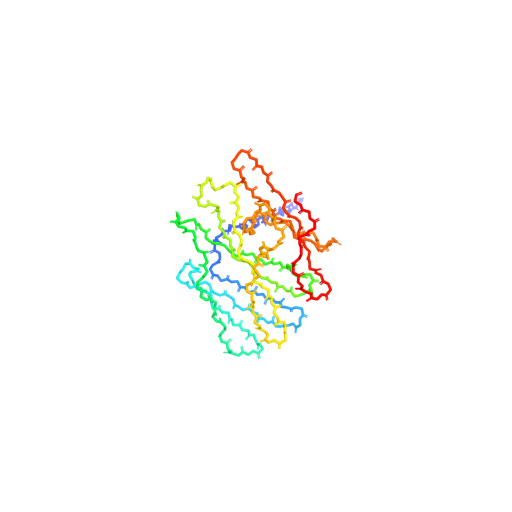1 92 ? 12.445 11.490 -13.017 1.00 91.81 92 MET A N 1
ATOM 747 C CA . MET A 1 92 ? 11.701 11.977 -14.186 1.00 91.81 92 MET A CA 1
ATOM 748 C C . MET A 1 92 ? 10.187 12.026 -13.939 1.00 91.81 92 MET A C 1
ATOM 750 O O . MET A 1 92 ? 9.461 12.524 -14.800 1.00 91.81 92 MET A O 1
ATOM 754 N N . GLY A 1 93 ? 9.702 11.510 -12.803 1.00 93.94 93 GLY A N 1
ATOM 755 C CA . GLY A 1 93 ? 8.273 11.478 -12.479 1.00 93.94 93 GLY A CA 1
ATOM 756 C C . GLY A 1 93 ? 7.470 10.594 -13.431 1.00 93.94 93 GLY A C 1
ATOM 757 O O . GLY A 1 93 ? 6.346 10.932 -13.789 1.00 93.94 93 GLY A O 1
ATOM 758 N N . VAL A 1 94 ? 8.074 9.500 -13.906 1.00 94.88 94 VAL A N 1
ATOM 759 C CA . VAL A 1 94 ? 7.484 8.618 -14.934 1.00 94.88 94 VAL A CA 1
ATOM 760 C C . VAL A 1 94 ? 6.719 7.429 -14.359 1.00 94.88 94 VAL A C 1
ATOM 762 O O . VAL A 1 94 ? 6.022 6.759 -15.112 1.00 94.88 94 VAL A O 1
ATOM 765 N N . TYR A 1 95 ? 6.852 7.182 -13.058 1.00 96.25 95 TYR A N 1
ATOM 766 C CA . TYR A 1 95 ? 6.065 6.232 -12.277 1.00 96.25 95 TYR A CA 1
ATOM 767 C C . TYR A 1 95 ? 5.770 6.839 -10.901 1.00 96.25 95 TYR A C 1
ATOM 769 O O . TYR A 1 95 ? 6.322 7.879 -10.529 1.00 96.25 95 TYR A O 1
ATOM 777 N N . THR A 1 96 ? 4.883 6.200 -10.155 1.00 97.50 96 THR A N 1
ATOM 778 C CA . THR A 1 96 ? 4.532 6.533 -8.773 1.00 97.50 96 THR A CA 1
ATOM 779 C C . THR A 1 96 ? 5.198 5.574 -7.801 1.00 97.50 96 THR A C 1
ATOM 781 O O . THR A 1 96 ? 5.292 4.383 -8.085 1.00 97.50 96 THR A O 1
ATOM 784 N N . ILE A 1 97 ? 5.642 6.092 -6.661 1.00 97.56 97 ILE A N 1
ATOM 785 C CA . ILE A 1 97 ? 6.259 5.348 -5.563 1.00 97.56 97 ILE A CA 1
ATOM 786 C C . ILE A 1 97 ? 5.230 5.212 -4.444 1.00 97.56 97 ILE A C 1
ATOM 788 O O . ILE A 1 97 ? 4.644 6.209 -4.028 1.00 97.56 97 ILE A O 1
ATOM 792 N N . PHE A 1 98 ? 5.006 3.990 -3.966 1.00 98.19 98 PHE A N 1
ATOM 793 C CA . PHE A 1 98 ? 4.013 3.651 -2.951 1.00 98.19 98 PHE A CA 1
ATOM 794 C C . PHE A 1 98 ? 4.661 3.159 -1.655 1.00 98.19 98 PHE A C 1
ATOM 796 O O . PHE A 1 98 ? 5.506 2.266 -1.655 1.00 98.19 98 PHE A O 1
ATOM 803 N N . GLN A 1 99 ? 4.126 3.614 -0.524 1.00 98.06 99 GLN A N 1
ATOM 804 C CA . GLN A 1 99 ? 4.281 2.950 0.769 1.00 98.06 99 GLN A CA 1
ATOM 805 C C . GLN A 1 99 ? 2.946 2.323 1.164 1.00 98.06 99 GLN A C 1
ATOM 807 O O . GLN A 1 99 ? 1.945 3.018 1.329 1.00 98.06 99 GLN A O 1
ATOM 812 N N . LEU A 1 100 ? 2.929 0.998 1.306 1.00 98.38 100 LEU A N 1
ATOM 813 C CA . LEU A 1 100 ? 1.731 0.223 1.628 1.00 98.38 100 LEU A CA 1
ATOM 814 C C . LEU A 1 100 ? 1.593 0.010 3.138 1.00 98.38 100 LEU A C 1
ATOM 816 O O . LEU A 1 100 ? 2.573 -0.329 3.802 1.00 98.38 100 LEU A O 1
ATOM 820 N N . PHE A 1 101 ? 0.378 0.111 3.670 1.00 98.50 101 PHE A N 1
ATOM 821 C CA . PHE A 1 101 ? 0.065 -0.061 5.088 1.00 98.50 101 PHE A CA 1
ATOM 822 C C . PHE A 1 101 ? -1.089 -1.045 5.267 1.00 98.50 101 PHE A C 1
ATOM 824 O O . PHE A 1 101 ? -2.226 -0.755 4.906 1.00 98.50 101 PHE A O 1
ATOM 831 N N . ILE A 1 102 ? -0.786 -2.201 5.854 1.00 98.38 102 ILE A N 1
ATOM 832 C CA . ILE A 1 102 ? -1.705 -3.333 5.997 1.00 98.38 102 ILE A CA 1
ATOM 833 C C . ILE A 1 102 ? -2.417 -3.266 7.340 1.00 98.38 102 ILE A C 1
ATOM 835 O O . ILE A 1 102 ? -1.759 -3.135 8.377 1.00 98.38 102 ILE A O 1
ATOM 839 N N . TYR A 1 103 ? -3.740 -3.373 7.319 1.00 97.88 103 TYR A N 1
ATOM 840 C CA . TYR A 1 103 ? -4.574 -3.394 8.509 1.00 97.88 103 TYR A CA 1
ATOM 841 C C . TYR A 1 103 ? -4.495 -4.753 9.216 1.00 97.88 103 TYR A C 1
ATOM 843 O O . TYR A 1 103 ? -4.661 -5.809 8.609 1.00 97.88 103 TYR A O 1
ATOM 851 N N . ASP A 1 104 ? -4.280 -4.734 10.529 1.00 96.38 104 ASP A N 1
ATOM 852 C CA . ASP A 1 104 ? -4.432 -5.895 11.399 1.00 96.38 104 ASP A CA 1
ATOM 853 C C . ASP A 1 104 ? -5.737 -5.753 12.204 1.00 96.38 104 ASP A C 1
ATOM 855 O O . ASP A 1 104 ? -5.820 -4.948 13.140 1.00 96.38 104 ASP A O 1
ATOM 859 N N . PRO A 1 105 ? -6.779 -6.542 11.889 1.00 94.62 105 PRO A N 1
ATOM 860 C CA . PRO A 1 105 ? -8.063 -6.445 12.577 1.00 94.62 105 PRO A CA 1
ATOM 861 C C . PRO A 1 105 ? -7.997 -6.865 14.054 1.00 94.62 105 PRO A C 1
ATOM 863 O O . PRO A 1 105 ? -8.889 -6.501 14.825 1.00 94.62 105 PRO A O 1
ATOM 866 N N . THR A 1 106 ? -6.956 -7.600 14.465 1.00 93.38 106 THR A N 1
ATOM 867 C CA . THR A 1 106 ? -6.791 -8.126 15.832 1.00 93.38 106 THR A CA 1
ATOM 868 C C . THR A 1 106 ? -6.527 -7.009 16.834 1.00 93.38 106 THR A C 1
ATOM 870 O O . THR A 1 106 ? -7.107 -6.986 17.917 1.00 93.38 106 THR A O 1
ATOM 873 N N . ASN A 1 107 ? -5.654 -6.069 16.473 1.00 93.19 107 ASN A N 1
ATOM 874 C CA . ASN A 1 107 ? -5.282 -4.919 17.302 1.00 93.19 107 ASN A CA 1
ATOM 875 C C . ASN A 1 107 ? -5.845 -3.596 16.758 1.00 93.19 107 ASN A C 1
ATOM 877 O O . ASN A 1 107 ? -5.757 -2.577 17.442 1.00 93.19 107 ASN A O 1
ATOM 881 N N . SER A 1 108 ? -6.481 -3.622 15.581 1.00 94.62 108 SER A N 1
ATOM 882 C CA . SER A 1 108 ? -7.007 -2.447 14.883 1.00 94.62 108 SER A CA 1
ATOM 883 C C . SER A 1 108 ? -5.927 -1.410 14.572 1.00 94.62 108 SER A C 1
ATOM 885 O O . SER A 1 108 ? -6.154 -0.213 14.730 1.00 94.62 108 SER A O 1
ATOM 887 N N . GLN A 1 109 ? -4.755 -1.874 14.146 1.00 96.38 109 GLN A N 1
ATOM 888 C CA . GLN A 1 109 ? -3.624 -1.030 13.769 1.00 96.38 109 GLN A CA 1
ATOM 889 C C . GLN A 1 109 ? -3.160 -1.333 12.349 1.00 96.38 109 GLN A C 1
ATOM 891 O O . GLN A 1 109 ? -3.424 -2.402 11.808 1.00 96.38 109 GLN A O 1
ATOM 896 N N . PHE A 1 110 ? -2.435 -0.393 11.753 1.00 97.69 110 PHE A N 1
ATOM 897 C CA . PHE A 1 110 ? -1.775 -0.588 10.468 1.00 97.69 110 PHE A CA 1
ATOM 898 C C . PHE A 1 110 ? -0.289 -0.869 10.634 1.00 97.69 110 PHE A C 1
ATOM 900 O O . PHE A 1 110 ? 0.363 -0.348 11.539 1.00 97.69 110 PHE A O 1
ATOM 907 N N . LYS A 1 111 ? 0.280 -1.643 9.718 1.00 97.00 111 LYS A N 1
ATOM 908 C CA . LYS A 1 111 ? 1.721 -1.871 9.642 1.00 97.00 111 LYS A CA 1
ATOM 909 C C . LYS A 1 111 ? 2.207 -1.647 8.221 1.00 97.00 111 LYS A C 1
ATOM 911 O O . LYS A 1 111 ? 1.630 -2.187 7.283 1.00 97.00 111 LYS A O 1
ATOM 916 N N . GLN A 1 112 ? 3.302 -0.906 8.069 1.00 97.50 112 GLN A N 1
ATOM 917 C CA . GLN A 1 112 ? 3.935 -0.743 6.764 1.00 97.50 112 GLN A CA 1
ATOM 918 C C . GLN A 1 112 ? 4.391 -2.107 6.220 1.00 97.50 112 GLN A C 1
ATOM 920 O O . GLN A 1 112 ? 5.119 -2.848 6.892 1.00 97.50 112 GLN A O 1
ATOM 925 N N . LEU A 1 113 ? 3.975 -2.434 5.000 1.00 97.12 113 LEU A N 1
ATOM 926 C CA . LEU A 1 113 ? 4.464 -3.583 4.252 1.00 97.12 113 LEU A CA 1
ATOM 927 C C . LEU A 1 113 ? 5.752 -3.189 3.539 1.00 97.12 113 LEU A C 1
ATOM 929 O O . LEU A 1 113 ? 5.760 -2.304 2.689 1.00 97.12 113 LEU A O 1
ATOM 933 N N . LYS A 1 114 ? 6.841 -3.880 3.873 1.00 93.75 114 LYS A N 1
ATOM 934 C CA . LYS A 1 114 ? 8.139 -3.699 3.221 1.00 93.75 114 LYS A CA 1
ATOM 935 C C . LYS A 1 114 ? 8.377 -4.823 2.225 1.00 93.75 114 LYS A C 1
ATOM 937 O O . LYS A 1 114 ? 8.071 -5.979 2.525 1.00 93.75 114 LYS A O 1
ATOM 942 N N . MET A 1 115 ? 8.957 -4.491 1.074 1.00 93.12 115 MET A N 1
ATOM 943 C CA . MET A 1 115 ? 9.427 -5.503 0.135 1.00 93.12 115 MET A CA 1
ATOM 944 C C . MET A 1 115 ? 10.514 -6.372 0.792 1.00 93.12 115 MET A C 1
ATOM 946 O O . MET A 1 115 ? 11.473 -5.839 1.364 1.00 93.12 115 MET A O 1
ATOM 950 N N . PRO A 1 116 ? 10.395 -7.709 0.740 1.00 93.25 116 PRO A N 1
ATOM 951 C CA . PRO A 1 116 ? 11.450 -8.582 1.221 1.00 93.25 116 PRO A CA 1
ATOM 952 C C . PRO A 1 116 ? 12.665 -8.548 0.282 1.00 93.25 116 PRO A C 1
ATOM 954 O O . PRO A 1 116 ? 12.561 -8.823 -0.911 1.00 93.25 116 PRO A O 1
ATOM 957 N N . ARG A 1 117 ? 13.846 -8.259 0.841 1.00 88.88 117 ARG A N 1
ATOM 958 C CA . ARG A 1 117 ? 15.097 -8.053 0.080 1.00 88.88 117 ARG A CA 1
ATOM 959 C C . ARG A 1 117 ? 15.752 -9.337 -0.440 1.00 88.88 117 ARG A C 1
ATOM 961 O O . ARG A 1 117 ? 16.671 -9.282 -1.247 1.00 88.88 117 ARG A O 1
ATOM 968 N N . ASN A 1 118 ? 15.316 -10.504 0.024 1.00 90.31 118 ASN A N 1
ATOM 969 C CA . ASN A 1 118 ? 15.940 -11.793 -0.284 1.00 90.31 118 ASN A CA 1
ATOM 970 C C . ASN A 1 118 ? 15.460 -12.429 -1.601 1.00 90.31 118 ASN A C 1
ATOM 972 O O . ASN A 1 118 ? 15.875 -13.544 -1.907 1.00 90.31 118 ASN A O 1
ATOM 976 N N . PHE A 1 119 ? 14.587 -11.758 -2.359 1.00 90.75 119 PHE A N 1
ATOM 977 C CA . PHE A 1 119 ? 13.998 -12.310 -3.583 1.00 90.75 119 PHE A CA 1
ATOM 978 C C . PHE A 1 119 ? 14.621 -11.797 -4.889 1.00 90.75 119 PHE A C 1
ATOM 980 O O . PHE A 1 119 ? 14.299 -12.333 -5.946 1.00 90.75 119 PHE A O 1
ATOM 987 N N . GLY A 1 120 ? 15.525 -10.811 -4.838 1.00 90.06 120 GLY A N 1
ATOM 988 C CA . GLY A 1 120 ? 16.162 -10.263 -6.042 1.00 90.06 120 GLY A CA 1
ATOM 989 C C . GLY A 1 120 ? 15.155 -9.670 -7.034 1.00 90.06 120 GLY A C 1
ATOM 990 O O . GLY A 1 120 ? 15.256 -9.949 -8.236 1.00 90.06 120 GLY A O 1
ATOM 991 N N . SER A 1 121 ? 14.173 -8.929 -6.502 1.00 94.06 121 SER A N 1
ATOM 992 C CA . SER A 1 121 ? 13.238 -8.110 -7.275 1.00 94.06 121 SER A CA 1
ATOM 993 C C . SER A 1 121 ? 13.990 -7.079 -8.107 1.00 94.06 121 SER A C 1
ATOM 995 O O . SER A 1 121 ? 15.104 -6.684 -7.762 1.00 94.06 121 SER A O 1
ATOM 997 N N . GLU A 1 122 ? 13.400 -6.682 -9.227 1.00 95.56 122 GLU A N 1
ATOM 998 C CA . GLU A 1 122 ? 13.991 -5.653 -10.085 1.00 95.56 122 GLU A CA 1
ATOM 999 C C . GLU A 1 122 ? 13.702 -4.246 -9.552 1.00 95.56 122 GLU A C 1
ATOM 1001 O O . GLU A 1 122 ? 14.499 -3.335 -9.760 1.00 95.56 122 GLU A O 1
ATOM 1006 N N . CYS A 1 123 ? 12.573 -4.074 -8.864 1.00 95.00 123 CYS A N 1
ATOM 1007 C CA . CYS A 1 123 ? 12.227 -2.851 -8.162 1.00 95.00 123 CYS A CA 1
ATOM 1008 C C . CYS A 1 123 ? 12.733 -2.897 -6.717 1.00 95.00 123 CYS A C 1
ATOM 1010 O O . CYS A 1 123 ? 12.566 -3.900 -6.012 1.00 95.00 123 CYS A O 1
ATOM 1012 N N . ASP A 1 124 ? 13.316 -1.782 -6.277 1.00 92.06 124 ASP A N 1
ATOM 1013 C CA . ASP A 1 124 ? 13.785 -1.588 -4.900 1.00 92.06 124 ASP A CA 1
ATOM 1014 C C . ASP A 1 124 ? 12.633 -1.261 -3.932 1.00 92.06 124 ASP A C 1
ATOM 1016 O O . ASP A 1 124 ? 12.740 -1.468 -2.720 1.00 92.06 124 ASP A O 1
ATOM 1020 N N . GLU A 1 125 ? 11.509 -0.792 -4.477 1.00 94.38 125 GLU A N 1
ATOM 1021 C CA . GLU A 1 125 ? 10.296 -0.418 -3.758 1.00 94.38 125 GLU A CA 1
ATOM 1022 C C . GLU A 1 125 ? 9.030 -0.666 -4.594 1.00 94.38 125 GLU A C 1
ATOM 1024 O O . GLU A 1 125 ? 9.074 -1.155 -5.730 1.00 94.38 125 GLU A O 1
ATOM 1029 N N . PHE A 1 126 ? 7.865 -0.384 -4.007 1.00 97.69 126 PHE A N 1
ATOM 1030 C CA . PHE A 1 126 ? 6.591 -0.538 -4.697 1.00 97.69 126 PHE A CA 1
ATOM 1031 C C . PHE A 1 126 ? 6.349 0.634 -5.645 1.00 97.69 126 PHE A C 1
ATOM 1033 O O . PHE A 1 126 ? 6.078 1.744 -5.202 1.00 97.69 126 PHE A O 1
ATOM 1040 N N . CYS A 1 127 ? 6.364 0.364 -6.946 1.00 97.44 127 CYS A N 1
ATOM 1041 C CA . CYS A 1 127 ? 6.169 1.361 -7.989 1.00 97.44 127 CYS A CA 1
ATOM 1042 C C . CYS A 1 127 ? 4.968 0.997 -8.866 1.00 97.44 127 CYS A C 1
ATOM 1044 O O . CYS A 1 127 ? 4.757 -0.185 -9.133 1.00 97.44 127 CYS A O 1
ATOM 1046 N N . ASP A 1 128 ? 4.184 1.982 -9.313 1.00 97.44 128 ASP A N 1
ATOM 1047 C CA . ASP A 1 128 ? 3.028 1.803 -10.215 1.00 97.44 128 ASP A CA 1
ATOM 1048 C C . ASP A 1 128 ? 2.208 0.538 -9.912 1.00 97.44 128 ASP A C 1
ATOM 1050 O O . ASP A 1 128 ? 2.043 -0.362 -10.749 1.00 97.44 128 ASP A O 1
ATOM 1054 N N . ILE A 1 129 ? 1.735 0.444 -8.666 1.00 97.69 129 ILE A N 1
ATOM 1055 C CA . ILE A 1 129 ? 1.062 -0.757 -8.189 1.00 97.69 129 ILE A CA 1
ATOM 1056 C C . ILE A 1 129 ? -0.201 -1.040 -9.002 1.00 97.69 129 ILE A C 1
ATOM 1058 O O . ILE A 1 129 ? -1.067 -0.182 -9.178 1.00 97.69 129 ILE A O 1
ATOM 1062 N N . GLN A 1 130 ? -0.368 -2.307 -9.382 1.00 97.94 130 GLN A N 1
ATOM 1063 C CA . GLN A 1 130 ? -1.631 -2.833 -9.894 1.00 97.94 130 GLN A CA 1
ATOM 1064 C C . GLN A 1 130 ? -2.059 -4.084 -9.130 1.00 97.94 130 GLN A C 1
ATOM 1066 O O . GLN A 1 130 ? -1.279 -5.015 -8.916 1.00 97.94 130 GLN A O 1
ATOM 1071 N N . ILE A 1 131 ? -3.335 -4.131 -8.751 1.00 97.94 131 ILE A N 1
ATOM 1072 C CA . ILE A 1 131 ? -3.902 -5.215 -7.949 1.00 97.94 131 ILE A CA 1
ATOM 1073 C C . ILE A 1 131 ? -4.723 -6.158 -8.819 1.00 97.94 131 ILE A C 1
ATOM 1075 O O . ILE A 1 131 ? -5.698 -5.769 -9.460 1.00 97.94 131 ILE A O 1
ATOM 1079 N N . ASN A 1 132 ? -4.372 -7.445 -8.795 1.00 97.94 132 ASN A N 1
ATOM 1080 C CA . ASN A 1 132 ? -5.166 -8.493 -9.425 1.00 97.94 132 ASN A CA 1
ATOM 1081 C C . ASN A 1 132 ? -5.945 -9.275 -8.364 1.00 97.94 132 ASN A C 1
ATOM 1083 O O . ASN A 1 132 ? -5.467 -10.285 -7.841 1.00 97.94 132 ASN A O 1
ATOM 1087 N N . LYS A 1 133 ? -7.181 -8.846 -8.087 1.00 96.69 133 LYS A N 1
ATOM 1088 C CA . LYS A 1 133 ? -8.053 -9.462 -7.068 1.00 96.69 133 LYS A CA 1
ATOM 1089 C C . LYS A 1 133 ? -8.353 -10.940 -7.344 1.00 96.69 133 LYS A C 1
ATOM 1091 O O . LYS A 1 133 ? -8.414 -11.742 -6.418 1.00 96.69 133 LYS A O 1
ATOM 1096 N N . LYS A 1 134 ? -8.474 -11.332 -8.620 1.00 97.12 134 LYS A N 1
ATOM 1097 C CA . LYS A 1 134 ? -8.750 -12.726 -9.015 1.00 97.12 134 LYS A CA 1
ATOM 1098 C C . LYS A 1 134 ? -7.568 -13.651 -8.720 1.00 97.12 134 LYS A C 1
ATOM 1100 O O . LYS A 1 134 ? -7.766 -14.770 -8.256 1.00 97.12 134 LYS A O 1
ATOM 1105 N N . LYS A 1 135 ? -6.342 -13.206 -9.011 1.00 97.75 135 LYS A N 1
ATOM 1106 C CA . LYS A 1 135 ? -5.116 -13.994 -8.786 1.00 97.75 135 LYS A CA 1
ATOM 1107 C C . LYS A 1 135 ? -4.525 -13.803 -7.386 1.00 97.75 135 LYS A C 1
ATOM 1109 O O . LYS A 1 135 ? -3.680 -14.613 -6.983 1.00 97.75 135 LYS A O 1
ATOM 1114 N N . LYS A 1 136 ? -5.000 -12.786 -6.659 1.00 98.19 136 LYS A N 1
ATOM 1115 C CA . LYS A 1 136 ? -4.462 -12.310 -5.381 1.00 98.19 136 LYS A CA 1
ATOM 1116 C C . LYS A 1 136 ? -2.977 -11.985 -5.500 1.00 98.19 136 LYS A C 1
ATOM 1118 O O . LYS A 1 136 ? -2.142 -12.606 -4.845 1.00 98.19 136 LYS A O 1
ATOM 1123 N N . THR A 1 137 ? -2.655 -11.096 -6.436 1.00 98.50 137 THR A N 1
ATOM 1124 C CA . THR A 1 137 ? -1.279 -10.666 -6.706 1.00 98.50 137 THR A CA 1
ATOM 1125 C C . THR A 1 137 ? -1.180 -9.151 -6.786 1.00 98.50 137 THR A C 1
ATOM 1127 O O . THR A 1 137 ? -2.097 -8.500 -7.294 1.00 98.50 137 THR A O 1
ATOM 1130 N N . ILE A 1 138 ? -0.039 -8.627 -6.350 1.00 98.50 138 ILE A N 1
ATOM 1131 C CA . ILE A 1 138 ? 0.364 -7.227 -6.497 1.00 98.50 138 ILE A CA 1
ATOM 1132 C C . ILE A 1 138 ? 1.412 -7.180 -7.605 1.00 98.50 138 ILE A C 1
ATOM 1134 O O . ILE A 1 138 ? 2.410 -7.890 -7.529 1.00 98.50 138 ILE A O 1
ATOM 1138 N N . GLN A 1 139 ? 1.193 -6.379 -8.636 1.00 98.44 139 GLN A N 1
ATOM 1139 C CA . GLN A 1 139 ? 2.219 -6.060 -9.622 1.00 98.44 139 GLN A CA 1
ATOM 1140 C C . GLN A 1 139 ? 2.870 -4.727 -9.241 1.00 98.44 139 GLN A C 1
ATOM 1142 O O . GLN A 1 139 ? 2.146 -3.789 -8.925 1.00 98.44 139 GLN A O 1
ATOM 1147 N N . SER A 1 140 ? 4.198 -4.656 -9.292 1.00 98.06 140 SER A N 1
ATOM 1148 C CA . SER A 1 140 ? 5.003 -3.441 -9.130 1.00 98.06 140 SER A CA 1
ATOM 1149 C C . SER A 1 140 ? 5.799 -3.213 -10.411 1.00 98.06 140 SER A C 1
ATOM 1151 O O . SER A 1 140 ? 6.440 -4.149 -10.888 1.00 98.06 140 SER A O 1
ATOM 1153 N N . SER A 1 141 ? 5.738 -2.017 -10.991 1.00 97.94 141 SER A N 1
ATOM 1154 C CA . SER A 1 141 ? 6.434 -1.685 -12.237 1.00 97.94 141 SER A CA 1
ATOM 1155 C C . SER A 1 141 ? 7.312 -0.454 -12.039 1.00 97.94 141 SER A C 1
ATOM 1157 O O . SER A 1 141 ? 6.820 0.617 -11.707 1.00 97.94 141 SER A O 1
ATOM 1159 N N . CYS A 1 142 ? 8.614 -0.600 -12.254 1.00 96.25 142 CYS A N 1
ATOM 1160 C CA . CYS A 1 142 ? 9.600 0.464 -12.076 1.00 96.25 142 CYS A CA 1
ATOM 1161 C C . CYS A 1 142 ? 10.474 0.597 -13.323 1.00 96.25 142 CYS A C 1
ATOM 1163 O O . CYS A 1 142 ? 10.475 -0.262 -14.214 1.00 96.25 142 CYS A O 1
ATOM 1165 N N . ARG A 1 143 ? 11.241 1.686 -13.393 1.00 95.19 143 ARG A N 1
ATOM 1166 C CA . ARG A 1 143 ? 12.127 1.963 -14.522 1.00 95.19 143 ARG A CA 1
ATOM 1167 C C . ARG A 1 143 ? 13.595 1.941 -14.100 1.00 95.19 143 ARG A C 1
ATOM 1169 O O . ARG A 1 143 ? 14.021 2.767 -13.303 1.00 95.19 143 ARG A O 1
ATOM 1176 N N . GLY A 1 144 ? 14.368 1.055 -14.726 1.00 89.50 144 GLY A N 1
ATOM 1177 C CA . GLY A 1 144 ? 15.823 0.960 -14.614 1.00 89.50 144 GLY A CA 1
ATOM 1178 C C . GLY A 1 144 ? 16.483 1.406 -15.920 1.00 89.50 144 GLY A C 1
ATOM 1179 O O . GLY A 1 144 ? 16.425 0.719 -16.943 1.00 89.50 144 GLY A O 1
ATOM 1180 N N . GLY A 1 145 ? 17.089 2.596 -15.927 1.00 88.06 145 GLY A N 1
ATOM 1181 C CA . GLY A 1 145 ? 17.652 3.192 -17.142 1.00 88.06 145 GLY A CA 1
ATOM 1182 C C . GLY A 1 145 ? 16.609 3.352 -18.262 1.00 88.06 145 GLY A C 1
ATOM 1183 O O . GLY A 1 145 ? 15.596 4.042 -18.117 1.00 88.06 145 GLY A O 1
ATOM 1184 N N . ALA A 1 146 ? 16.853 2.721 -19.414 1.00 90.25 146 ALA A N 1
ATOM 1185 C CA . ALA A 1 146 ? 15.945 2.761 -20.565 1.00 90.25 146 ALA A CA 1
ATOM 1186 C C . ALA A 1 146 ? 14.902 1.624 -20.582 1.00 90.25 146 ALA A C 1
ATOM 1188 O O . ALA A 1 146 ? 14.176 1.493 -21.567 1.00 90.25 146 ALA A O 1
ATOM 1189 N N . ARG A 1 147 ? 14.834 0.787 -19.538 1.00 95.25 147 ARG A N 1
ATOM 1190 C CA . ARG A 1 147 ? 13.952 -0.386 -19.484 1.00 95.25 147 ARG A CA 1
ATOM 1191 C C . ARG A 1 147 ? 12.926 -0.273 -18.364 1.00 95.25 147 ARG A C 1
ATOM 1193 O O . ARG A 1 147 ? 13.190 0.303 -17.313 1.00 95.25 147 ARG A O 1
ATOM 1200 N N . TRP A 1 148 ? 11.759 -0.850 -18.623 1.00 96.81 148 TRP A N 1
ATOM 1201 C CA . TRP A 1 148 ? 10.736 -1.104 -17.618 1.00 96.81 148 TRP A CA 1
ATOM 1202 C C . TRP A 1 148 ? 10.907 -2.516 -17.070 1.00 96.81 148 TRP A C 1
ATOM 1204 O O . TRP A 1 148 ? 11.171 -3.447 -17.834 1.00 96.81 148 TRP A O 1
ATOM 1214 N N . HIS A 1 149 ? 10.739 -2.650 -15.763 1.00 97.00 149 HIS A N 1
ATOM 1215 C CA . HIS A 1 149 ? 10.782 -3.907 -15.031 1.00 97.00 149 HIS A CA 1
ATOM 1216 C C . HIS A 1 149 ? 9.432 -4.135 -14.353 1.00 97.00 149 HIS A C 1
ATOM 1218 O O . HIS A 1 149 ? 8.676 -3.184 -14.128 1.00 97.00 149 HIS A O 1
ATOM 1224 N N . THR A 1 150 ? 9.081 -5.390 -14.078 1.00 97.94 150 THR A N 1
ATOM 1225 C CA . THR A 1 150 ? 7.784 -5.713 -13.479 1.00 97.94 150 THR A CA 1
ATOM 1226 C C . THR A 1 150 ? 7.890 -6.896 -12.535 1.00 97.94 150 THR A C 1
ATOM 1228 O O . THR A 1 150 ? 7.959 -8.041 -12.971 1.00 97.94 150 THR A O 1
ATOM 1231 N N . ASP A 1 151 ? 7.771 -6.628 -11.242 1.00 98.06 151 ASP A N 1
ATOM 1232 C CA . ASP A 1 151 ? 7.713 -7.653 -10.210 1.00 98.06 151 ASP A CA 1
ATOM 1233 C C . ASP A 1 151 ? 6.261 -8.025 -9.892 1.00 98.06 151 ASP A C 1
ATOM 1235 O O . ASP A 1 151 ? 5.391 -7.167 -9.728 1.00 98.06 151 ASP A O 1
ATOM 1239 N N . VAL A 1 152 ? 5.981 -9.321 -9.764 1.00 98.31 152 VAL A N 1
ATOM 1240 C CA . VAL A 1 152 ? 4.674 -9.843 -9.351 1.00 98.31 152 VAL A CA 1
ATOM 1241 C C . VAL A 1 152 ? 4.813 -10.530 -8.004 1.00 98.31 152 VAL A C 1
ATOM 1243 O O . VAL A 1 152 ? 5.473 -11.561 -7.881 1.00 98.31 152 VAL A O 1
ATOM 1246 N N . TRP A 1 153 ? 4.121 -9.993 -7.010 1.00 98.31 153 TRP A N 1
ATOM 1247 C CA . TRP A 1 153 ? 4.143 -10.436 -5.626 1.00 98.31 153 TRP A CA 1
ATOM 1248 C C . TRP A 1 153 ? 2.845 -11.131 -5.228 1.00 98.31 153 TRP A C 1
ATOM 1250 O O . TRP A 1 153 ? 1.768 -10.858 -5.771 1.00 98.31 153 TRP A O 1
ATOM 1260 N N . LYS A 1 154 ? 2.934 -12.018 -4.238 1.00 97.88 154 LYS A N 1
ATOM 1261 C CA . LYS A 1 154 ? 1.786 -12.704 -3.644 1.00 97.88 154 LYS A CA 1
ATOM 1262 C C . LYS A 1 154 ? 2.020 -12.986 -2.169 1.00 97.88 154 LYS A C 1
ATOM 1264 O O . LYS A 1 154 ? 3.145 -13.247 -1.769 1.00 97.88 154 LY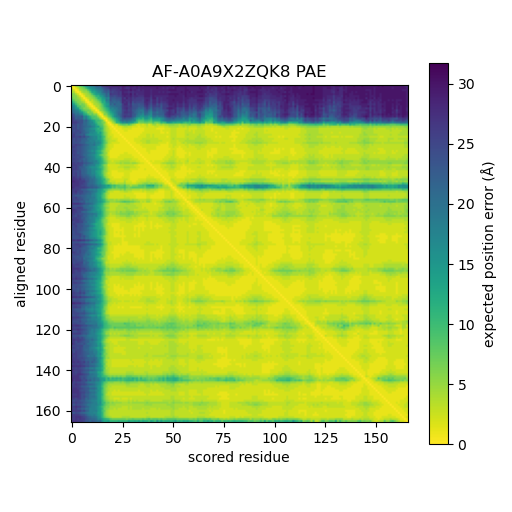S A O 1
ATOM 1269 N N . PHE A 1 155 ? 0.954 -12.986 -1.379 1.00 97.94 155 PHE A N 1
ATOM 1270 C CA . PHE A 1 155 ? 1.009 -13.482 -0.008 1.00 97.94 155 PHE A CA 1
ATOM 1271 C C . PHE A 1 155 ? 0.947 -15.014 0.021 1.00 97.94 155 PHE A C 1
ATOM 1273 O O . PHE A 1 155 ? 0.074 -15.625 -0.604 1.00 97.94 155 PHE A O 1
ATOM 1280 N N . ASP A 1 156 ? 1.879 -15.637 0.740 1.00 96.25 156 ASP A N 1
ATOM 1281 C CA . ASP A 1 156 ? 1.859 -17.068 1.025 1.00 96.25 156 ASP A CA 1
ATOM 1282 C C . ASP A 1 156 ? 0.816 -17.416 2.110 1.00 96.25 156 ASP A C 1
ATOM 1284 O O . ASP A 1 156 ? 0.142 -16.557 2.684 1.00 96.25 156 ASP A O 1
ATOM 1288 N N . LYS A 1 157 ? 0.681 -18.709 2.421 1.00 95.00 157 LYS A N 1
ATOM 1289 C CA . LYS A 1 157 ? -0.248 -19.199 3.457 1.00 95.00 157 LYS A CA 1
ATOM 1290 C C . LYS A 1 157 ? 0.048 -18.674 4.871 1.00 95.00 157 LYS A C 1
ATOM 1292 O O . LYS A 1 157 ? -0.832 -18.716 5.724 1.00 95.00 157 LYS A O 1
ATOM 1297 N N . ASN A 1 158 ? 1.270 -18.208 5.113 1.00 94.94 158 ASN A N 1
ATOM 1298 C CA . ASN A 1 158 ? 1.739 -17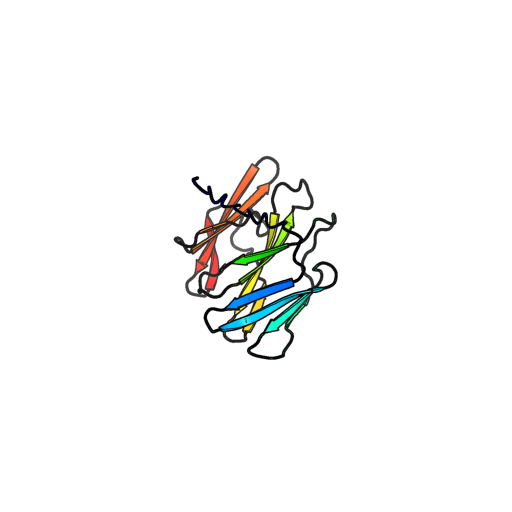.663 6.382 1.00 94.94 158 ASN A CA 1
ATOM 1299 C C . ASN A 1 158 ? 1.675 -16.124 6.397 1.00 94.94 158 ASN A C 1
ATOM 1301 O O . ASN A 1 158 ? 2.201 -15.508 7.321 1.00 94.94 158 ASN A O 1
ATOM 1305 N N . LYS A 1 159 ? 1.032 -15.505 5.394 1.00 93.44 159 LYS A N 1
ATOM 1306 C CA . LYS A 1 159 ? 0.941 -14.051 5.198 1.00 93.44 159 LYS A CA 1
ATOM 1307 C C . LYS A 1 159 ? 2.292 -13.363 4.958 1.00 93.44 159 LYS A C 1
ATOM 1309 O O . LYS A 1 159 ? 2.412 -12.159 5.178 1.00 93.44 159 LYS A O 1
ATOM 1314 N N . ASN A 1 160 ? 3.291 -14.084 4.453 1.00 95.56 160 ASN A N 1
ATOM 1315 C CA . ASN A 1 160 ? 4.524 -13.471 3.965 1.00 95.56 160 ASN A CA 1
ATOM 1316 C C . ASN A 1 160 ? 4.362 -13.061 2.505 1.00 95.56 160 ASN A C 1
ATOM 1318 O O . ASN A 1 160 ? 3.836 -13.829 1.699 1.00 95.56 160 ASN A O 1
ATOM 1322 N N . LEU A 1 161 ? 4.865 -11.882 2.148 1.00 97.38 161 LEU A N 1
ATOM 1323 C CA . LEU A 1 161 ? 4.958 -11.470 0.754 1.00 97.38 161 LEU A CA 1
ATOM 1324 C C . LEU A 1 161 ? 6.114 -12.214 0.072 1.00 97.38 161 LEU A C 1
ATOM 1326 O O . LEU A 1 161 ? 7.245 -12.179 0.552 1.00 97.38 161 LEU A O 1
ATOM 1330 N N . ILE A 1 162 ? 5.830 -12.877 -1.044 1.00 97.38 162 ILE A N 1
ATOM 1331 C CA . ILE A 1 162 ? 6.800 -13.623 -1.848 1.00 97.38 162 ILE A CA 1
ATOM 1332 C C . ILE A 1 162 ? 6.781 -13.139 -3.297 1.00 97.38 162 ILE A C 1
ATOM 1334 O O . ILE A 1 162 ? 5.723 -12.797 -3.837 1.00 97.38 162 ILE A O 1
ATOM 1338 N N . LEU A 1 163 ? 7.953 -13.123 -3.931 1.00 97.62 163 LEU A N 1
ATOM 1339 C CA . LEU A 1 163 ? 8.088 -12.813 -5.352 1.00 97.62 163 LEU A CA 1
ATOM 1340 C C . LEU A 1 163 ? 7.728 -14.048 -6.185 1.00 97.62 163 LEU A C 1
ATOM 1342 O O . LEU A 1 163 ? 8.250 -15.137 -5.952 1.00 97.62 163 LEU A O 1
ATOM 1346 N N . LEU A 1 164 ? 6.838 -13.883 -7.161 1.00 96.81 164 LEU A N 1
ATOM 1347 C CA . LEU A 1 164 ? 6.450 -14.942 -8.096 1.00 96.81 164 LEU A CA 1
ATOM 1348 C C . LEU A 1 164 ? 7.191 -14.843 -9.426 1.00 96.81 164 LEU A C 1
ATOM 1350 O O . LEU A 1 164 ? 7.501 -15.864 -10.039 1.00 96.81 164 LEU A O 1
ATOM 1354 N N . LYS A 1 165 ? 7.393 -13.617 -9.909 1.00 94.94 165 LYS A N 1
ATOM 1355 C CA . LYS A 1 165 ? 7.975 -13.325 -11.217 1.00 94.94 165 LYS A CA 1
ATOM 1356 C C . LYS A 1 165 ? 8.581 -11.921 -11.214 1.00 94.94 165 LYS A C 1
ATOM 1358 O O . LYS A 1 165 ? 8.050 -11.056 -10.525 1.00 94.94 165 LYS A O 1
ATOM 1363 N N . LYS A 1 166 ? 9.612 -11.735 -12.034 1.00 90.81 166 LYS A N 1
ATOM 1364 C CA . LYS A 1 166 ? 10.159 -10.453 -12.476 1.00 90.81 166 LYS A CA 1
ATOM 1365 C C . LYS A 1 166 ? 10.181 -10.349 -14.006 1.00 90.81 166 LYS A C 1
ATOM 1367 O O . LYS A 1 166 ? 9.992 -11.415 -14.655 1.00 90.81 166 LYS A O 1
#

Foldseek 3Di:
DDDDDDDDPPPPPPPPDADQKDWFQWPVRKIKIWGQDPQNQKIWIAIPVDRDTDIDHRDDDAPQPFHKHKDWDQLQLPRTIWMWIWGADNPPSPKIFIWTWHADPVVRDTDTDADDPPQPAPDNGAIRWDADNVVQWIWGWDDDVPDIGIWIWHQDPVRDIDTDDD

Mean predicted aligned error: 6.88 Å